Protein AF-A0A963Q3D1-F1 (afdb_monomer)

Radius of gyration: 12.05 Å; Cα contacts (8 Å, |Δi|>4): 156; chains: 1; bounding box: 30×31×34 Å

Mean predicted aligned error: 6.83 Å

Foldseek 3Di:
DDFPKFDWAWKWKFPVPDPGTFTWIWIDTRQWIWIGGDVDIDIGGNVQWDWDDPDPDAWTWIAGVNGMIITGGCPVSVD

Structure (mmCIF, N/CA/C/O backbone):
data_AF-A0A963Q3D1-F1
#
_entry.id   AF-A0A963Q3D1-F1
#
loop_
_atom_site.group_PDB
_atom_site.id
_atom_site.type_symbol
_atom_site.label_atom_id
_atom_site.label_alt_id
_atom_site.label_comp_id
_atom_site.label_asym_id
_atom_site.label_entity_id
_atom_site.label_seq_id
_atom_site.pdbx_PDB_ins_code
_atom_site.Cartn_x
_atom_site.Cartn_y
_atom_site.Cartn_z
_atom_site.occupancy
_atom_site.B_iso_or_equiv
_atom_site.auth_seq_id
_atom_site.auth_comp_id
_atom_site.auth_asym_id
_atom_site.auth_atom_id
_atom_site.pdbx_PDB_model_num
ATOM 1 N N . MET A 1 1 ? -16.377 -19.065 1.002 1.00 46.91 1 MET A N 1
ATOM 2 C CA . MET A 1 1 ? -15.749 -17.982 0.218 1.00 46.91 1 MET A CA 1
ATOM 3 C C . MET A 1 1 ? -14.256 -18.172 0.413 1.00 46.91 1 MET A C 1
ATOM 5 O O . MET A 1 1 ? -13.876 -18.420 1.547 1.00 46.91 1 MET A O 1
ATOM 9 N N . ARG A 1 2 ? -13.458 -18.286 -0.654 1.00 57.16 2 ARG A N 1
ATOM 10 C CA . ARG A 1 2 ? -12.007 -18.483 -0.515 1.00 57.16 2 ARG A CA 1
ATOM 11 C C . ARG A 1 2 ? -11.386 -17.093 -0.472 1.00 57.16 2 ARG A C 1
ATOM 13 O O . ARG A 1 2 ? -11.484 -16.405 -1.482 1.00 57.16 2 ARG A O 1
ATOM 20 N N . GLU A 1 3 ? -10.827 -16.706 0.668 1.00 60.47 3 GLU A N 1
ATOM 21 C CA . GLU A 1 3 ? -9.946 -15.539 0.759 1.00 60.47 3 GLU A CA 1
ATOM 22 C C . GLU A 1 3 ? -8.820 -15.762 -0.256 1.00 60.47 3 GLU A C 1
ATOM 24 O O . GLU A 1 3 ? -8.123 -16.781 -0.220 1.00 60.47 3 GLU A O 1
ATOM 29 N N . THR A 1 4 ? -8.734 -14.892 -1.261 1.00 67.94 4 THR A N 1
ATOM 30 C CA . THR A 1 4 ? -7.617 -14.938 -2.209 1.00 67.94 4 THR A CA 1
ATOM 31 C C . THR A 1 4 ? -6.470 -14.181 -1.571 1.00 67.94 4 THR A C 1
ATOM 33 O O . THR A 1 4 ? -6.382 -12.957 -1.648 1.00 67.94 4 THR A O 1
ATOM 36 N N . GLU A 1 5 ? -5.623 -14.933 -0.880 1.00 72.62 5 GLU A N 1
ATOM 37 C CA . GLU A 1 5 ? -4.373 -14.440 -0.322 1.00 72.62 5 GLU A CA 1
ATOM 38 C C . GLU A 1 5 ? -3.295 -14.533 -1.403 1.00 72.62 5 GLU A C 1
ATOM 40 O O . GLU A 1 5 ? -2.904 -15.621 -1.837 1.00 72.62 5 GLU A O 1
ATOM 45 N N . ALA A 1 6 ? -2.824 -13.380 -1.864 1.00 81.25 6 ALA A N 1
ATOM 46 C CA . ALA A 1 6 ? -1.675 -13.305 -2.751 1.00 81.25 6 ALA A CA 1
ATOM 47 C C . ALA A 1 6 ? -0.384 -13.648 -1.982 1.00 81.25 6 ALA A C 1
ATOM 49 O O . ALA A 1 6 ? -0.345 -13.544 -0.746 1.00 81.25 6 ALA A O 1
ATOM 50 N N . PRO A 1 7 ? 0.696 -14.038 -2.684 1.00 83.50 7 PRO A N 1
ATOM 51 C CA . PRO A 1 7 ? 2.004 -14.179 -2.060 1.00 83.50 7 PRO A CA 1
ATOM 52 C C . PRO A 1 7 ? 2.449 -12.873 -1.396 1.00 83.50 7 PRO A C 1
ATOM 54 O O . PRO A 1 7 ? 2.099 -11.775 -1.828 1.0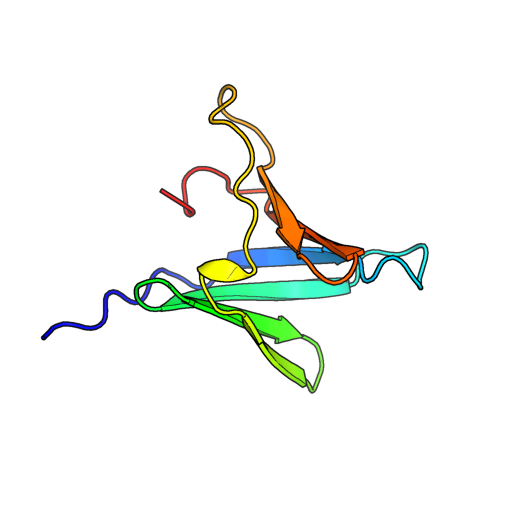0 83.50 7 PRO A O 1
ATOM 57 N N . VAL A 1 8 ? 3.251 -13.008 -0.341 1.00 87.19 8 VAL A N 1
ATOM 58 C CA . VAL A 1 8 ? 3.900 -11.868 0.307 1.00 87.19 8 VAL A CA 1
ATOM 59 C C . VAL A 1 8 ? 5.006 -11.340 -0.607 1.00 87.19 8 VAL A C 1
ATOM 61 O O . VAL A 1 8 ? 5.839 -12.104 -1.097 1.00 87.19 8 VAL A O 1
ATOM 64 N N . LEU A 1 9 ? 5.015 -10.029 -0.827 1.00 86.56 9 LEU A N 1
ATOM 65 C CA . LEU A 1 9 ? 5.922 -9.326 -1.723 1.00 86.56 9 LEU A CA 1
ATOM 66 C C . LEU A 1 9 ? 6.779 -8.339 -0.951 1.00 86.56 9 LEU A C 1
ATOM 68 O O . LEU A 1 9 ? 6.274 -7.529 -0.177 1.00 86.56 9 LEU A O 1
ATOM 72 N N . ALA A 1 10 ? 8.080 -8.351 -1.217 1.00 88.50 10 ALA A N 1
ATOM 73 C CA . ALA A 1 10 ? 8.964 -7.316 -0.711 1.00 88.50 10 ALA A CA 1
ATOM 74 C C . ALA A 1 10 ? 8.675 -5.986 -1.426 1.00 88.50 10 ALA A C 1
ATOM 76 O O . ALA A 1 10 ? 8.633 -5.901 -2.658 1.00 88.50 10 ALA A O 1
ATOM 77 N N . ALA A 1 11 ? 8.490 -4.933 -0.643 1.00 89.62 11 ALA A N 1
ATOM 78 C CA . ALA A 1 11 ? 8.201 -3.595 -1.120 1.00 89.62 11 ALA A CA 1
ATOM 79 C C . ALA A 1 11 ? 8.909 -2.536 -0.269 1.00 89.62 11 ALA A C 1
ATOM 81 O O . ALA A 1 11 ? 9.495 -2.800 0.778 1.00 89.62 11 ALA A O 1
ATOM 82 N N . SER A 1 12 ? 8.889 -1.308 -0.767 1.00 90.81 12 SER A N 1
ATOM 83 C CA . SER A 1 12 ? 9.462 -0.137 -0.119 1.00 90.81 12 SER A CA 1
ATOM 84 C C . SER A 1 12 ? 8.347 0.852 0.195 1.00 90.81 12 SER A C 1
ATOM 86 O O . SER A 1 12 ? 7.707 1.372 -0.718 1.00 90.81 12 SER A O 1
ATOM 88 N N . TYR A 1 13 ? 8.102 1.105 1.478 1.00 89.31 13 TYR A N 1
ATOM 89 C CA . TYR A 1 13 ? 7.129 2.082 1.952 1.00 89.31 13 TYR A CA 1
ATOM 90 C C . TYR A 1 13 ? 7.780 3.452 2.127 1.00 89.31 13 TYR A C 1
ATOM 92 O O . TYR A 1 13 ? 8.785 3.606 2.821 1.00 89.31 13 TYR A O 1
ATOM 100 N N . PHE A 1 14 ? 7.179 4.457 1.510 1.00 87.19 14 PHE A N 1
ATOM 101 C CA . PHE A 1 14 ? 7.537 5.858 1.620 1.00 87.19 14 PHE A CA 1
ATOM 102 C C . PHE A 1 14 ? 6.430 6.562 2.396 1.00 87.19 14 PHE A C 1
ATOM 104 O O . PHE A 1 14 ? 5.332 6.752 1.885 1.00 87.19 14 PHE A O 1
ATOM 111 N N . ASP A 1 15 ? 6.722 6.971 3.626 1.00 82.44 15 ASP A N 1
ATOM 112 C CA . ASP A 1 15 ? 5.753 7.646 4.497 1.00 82.44 15 ASP A CA 1
ATOM 113 C C . ASP A 1 15 ? 5.546 9.133 4.139 1.00 82.44 15 ASP A C 1
ATOM 115 O O . ASP A 1 15 ? 4.727 9.813 4.742 1.00 82.44 15 ASP A O 1
ATOM 119 N N . GLY A 1 16 ? 6.325 9.681 3.198 1.00 76.75 16 GLY A N 1
ATOM 120 C CA . GLY A 1 16 ? 6.316 11.111 2.848 1.00 76.75 16 GLY A CA 1
ATOM 121 C C . GLY A 1 16 ? 6.986 12.014 3.895 1.00 76.75 16 GLY A C 1
ATOM 122 O O . GLY A 1 16 ? 7.512 13.068 3.552 1.00 76.75 16 GLY A O 1
ATOM 123 N N . THR A 1 17 ? 7.049 11.569 5.153 1.00 77.19 17 THR A N 1
ATOM 124 C CA . THR A 1 17 ? 7.716 12.267 6.264 1.00 77.19 17 THR A CA 1
ATOM 125 C C . THR A 1 17 ? 9.230 12.038 6.281 1.00 77.19 17 THR A C 1
ATOM 127 O O . THR A 1 17 ? 10.009 12.950 6.550 1.00 77.19 17 THR A O 1
ATOM 130 N N . HIS A 1 18 ? 9.665 10.809 5.991 1.00 70.38 18 HIS A N 1
ATOM 131 C CA . HIS A 1 18 ? 11.074 10.420 5.988 1.00 70.38 18 HIS A CA 1
ATOM 132 C C . HIS A 1 18 ? 11.565 10.248 4.550 1.00 70.38 18 HIS A C 1
ATOM 134 O O . HIS A 1 18 ? 10.978 9.498 3.775 1.00 70.38 18 HIS A O 1
ATOM 140 N N . GLY A 1 19 ? 12.686 10.884 4.197 1.00 74.75 19 GLY A N 1
ATOM 141 C CA . GLY A 1 19 ? 13.286 10.793 2.856 1.00 74.75 19 GLY A CA 1
ATOM 142 C C . GLY A 1 19 ? 13.889 9.426 2.496 1.00 74.75 19 GLY A C 1
ATOM 143 O O . GLY A 1 19 ? 14.625 9.328 1.518 1.00 74.75 19 GLY A O 1
ATOM 144 N N . ARG A 1 20 ? 13.631 8.376 3.286 1.00 82.06 20 ARG A N 1
ATOM 145 C CA . ARG A 1 20 ? 14.143 7.020 3.068 1.00 82.06 20 ARG A CA 1
ATOM 146 C C . ARG A 1 20 ? 12.990 6.028 3.059 1.00 82.06 20 ARG A C 1
ATOM 148 O O . ARG A 1 20 ? 12.192 6.003 3.992 1.00 82.06 20 ARG A O 1
ATOM 155 N N . ALA A 1 21 ? 12.967 5.179 2.039 1.00 86.06 21 ALA A N 1
ATOM 156 C CA . ALA A 1 21 ? 12.021 4.081 1.965 1.00 86.06 21 ALA A CA 1
ATOM 157 C C . ALA A 1 21 ? 12.301 3.051 3.067 1.00 86.06 21 ALA A C 1
ATOM 159 O O . ALA A 1 21 ? 13.453 2.665 3.299 1.00 86.06 21 ALA A O 1
ATOM 160 N N . GLN A 1 22 ? 11.248 2.609 3.741 1.00 88.50 22 GLN A N 1
ATOM 161 C CA . GLN A 1 22 ? 11.307 1.530 4.714 1.00 88.50 22 GLN A CA 1
ATOM 162 C C . GLN A 1 22 ? 11.008 0.207 4.003 1.00 88.50 22 GLN A C 1
ATOM 164 O O . GLN A 1 22 ? 10.003 0.128 3.294 1.00 88.50 22 GLN A O 1
ATOM 169 N N . PRO A 1 23 ? 11.855 -0.825 4.156 1.00 89.56 23 PRO A N 1
ATOM 170 C CA . PRO A 1 23 ? 11.537 -2.144 3.635 1.00 89.56 23 PRO A CA 1
ATOM 171 C C . PRO A 1 23 ? 10.316 -2.689 4.379 1.00 89.56 23 PRO A C 1
ATOM 173 O O . PRO A 1 23 ? 10.266 -2.671 5.609 1.00 89.56 23 PRO A O 1
ATOM 176 N N . VAL A 1 24 ? 9.330 -3.134 3.615 1.00 91.12 24 VAL A N 1
ATOM 177 C CA . VAL A 1 24 ? 8.066 -3.680 4.101 1.00 91.12 24 VAL A CA 1
ATOM 178 C C . VAL A 1 24 ? 7.689 -4.893 3.268 1.00 91.12 24 VAL A C 1
ATOM 180 O O . VAL A 1 24 ? 8.102 -5.051 2.121 1.00 91.12 24 VAL A O 1
ATOM 183 N N . GLU A 1 25 ? 6.864 -5.737 3.844 1.00 91.38 25 GLU A N 1
ATOM 184 C CA . GLU A 1 25 ? 6.208 -6.845 3.188 1.00 91.38 25 GLU A CA 1
ATOM 185 C C . GLU A 1 25 ? 4.768 -6.448 2.870 1.00 91.38 25 GLU A C 1
ATOM 187 O O . GLU A 1 25 ? 4.055 -5.875 3.695 1.00 91.38 25 GLU A O 1
ATOM 192 N N . LEU A 1 26 ? 4.344 -6.732 1.650 1.00 88.56 26 LEU A N 1
ATOM 193 C CA . LEU A 1 26 ? 3.011 -6.460 1.146 1.00 88.56 26 LEU A CA 1
ATOM 194 C C . LEU A 1 26 ? 2.310 -7.772 0.851 1.00 88.56 26 LEU A C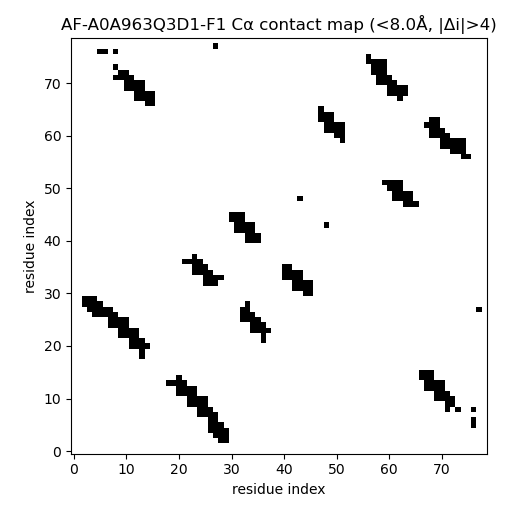 1
ATOM 196 O O . LEU A 1 26 ? 2.858 -8.626 0.165 1.00 88.56 26 LEU A O 1
ATOM 200 N N . GLN A 1 27 ? 1.079 -7.909 1.308 1.00 88.94 27 GLN A N 1
ATOM 201 C CA . GLN A 1 27 ? 0.246 -9.051 0.981 1.00 88.94 27 GLN A CA 1
ATOM 202 C C . GLN A 1 27 ? -1.143 -8.559 0.604 1.00 88.94 27 GLN A C 1
ATOM 204 O O . GLN A 1 27 ? -1.760 -7.802 1.350 1.00 88.94 27 GLN A O 1
ATOM 209 N N . ARG A 1 28 ? -1.645 -8.987 -0.551 1.00 84.44 28 ARG A N 1
ATOM 210 C CA . ARG A 1 28 ? -3.030 -8.723 -0.937 1.00 84.44 28 ARG A CA 1
ATOM 211 C C . ARG A 1 28 ? -3.929 -9.792 -0.333 1.00 84.44 28 ARG A C 1
ATOM 213 O O . ARG A 1 28 ? -3.660 -10.980 -0.501 1.00 84.44 28 ARG A O 1
ATOM 220 N N . VAL A 1 29 ? -4.964 -9.354 0.373 1.00 87.25 29 VAL A N 1
ATOM 221 C CA . VAL A 1 29 ? -5.985 -10.218 0.965 1.00 87.25 29 VAL A CA 1
ATOM 222 C C . VAL A 1 29 ? -7.329 -9.719 0.470 1.00 87.25 29 VAL A C 1
ATOM 224 O O . VAL A 1 29 ? -7.812 -8.673 0.906 1.00 87.25 29 VAL A O 1
ATOM 227 N N . ASP A 1 30 ? -7.884 -10.448 -0.497 1.00 85.44 30 ASP A N 1
ATOM 228 C CA . ASP A 1 30 ? -9.063 -10.041 -1.260 1.00 85.44 30 ASP A CA 1
ATOM 229 C C . ASP A 1 30 ? -8.862 -8.669 -1.941 1.00 85.44 30 ASP A C 1
ATOM 231 O O . ASP A 1 30 ? -8.066 -8.531 -2.881 1.00 85.44 30 ASP A O 1
ATOM 235 N N . GLU A 1 31 ? -9.585 -7.645 -1.482 1.00 83.69 31 GLU A N 1
ATOM 236 C CA . GLU A 1 31 ? -9.500 -6.271 -1.989 1.00 83.69 31 GLU A CA 1
ATOM 237 C C . GLU A 1 31 ? -8.553 -5.395 -1.150 1.00 83.69 31 GLU A C 1
ATOM 239 O O . GLU A 1 31 ? -8.093 -4.352 -1.616 1.00 83.69 31 GLU A O 1
ATOM 244 N N . ASP A 1 32 ? -8.213 -5.826 0.065 1.00 87.94 32 ASP A N 1
ATOM 245 C CA . ASP A 1 32 ? -7.368 -5.067 0.979 1.00 87.94 32 ASP A CA 1
ATOM 246 C C . ASP A 1 32 ? -5.881 -5.396 0.795 1.00 87.94 32 ASP A C 1
ATOM 248 O O . ASP A 1 32 ? -5.486 -6.473 0.337 1.00 87.94 32 ASP A O 1
ATOM 252 N N . LEU A 1 33 ? -5.029 -4.466 1.227 1.00 87.31 33 LEU A N 1
ATOM 253 C CA . LEU A 1 33 ? -3.590 -4.676 1.333 1.00 87.31 33 LEU A CA 1
ATOM 254 C C . LEU A 1 33 ? -3.156 -4.740 2.790 1.00 87.31 33 LEU A C 1
ATOM 256 O O . LEU A 1 33 ? -3.380 -3.813 3.563 1.00 87.31 33 LEU A O 1
ATOM 260 N N . LEU A 1 34 ? -2.463 -5.808 3.157 1.00 90.50 34 LEU A N 1
ATOM 261 C CA . LEU A 1 34 ? -1.713 -5.904 4.400 1.00 90.50 34 LEU A CA 1
ATOM 262 C C . LEU A 1 34 ? -0.283 -5.438 4.151 1.00 90.50 34 LEU A C 1
ATOM 264 O O . LEU A 1 34 ? 0.452 -6.021 3.358 1.00 90.50 34 LEU A O 1
ATOM 268 N N . LEU A 1 35 ? 0.102 -4.381 4.853 1.00 89.81 35 LEU A N 1
ATOM 269 C CA . LEU A 1 35 ? 1.451 -3.848 4.909 1.00 89.81 35 LEU A CA 1
ATOM 270 C C . LEU A 1 35 ? 2.079 -4.270 6.238 1.00 89.81 35 LEU A C 1
ATOM 272 O O . LEU A 1 35 ? 1.573 -3.908 7.298 1.00 89.81 35 LEU A O 1
ATOM 276 N N . ARG A 1 36 ? 3.190 -4.996 6.200 1.00 91.94 36 ARG A N 1
ATOM 277 C CA . ARG A 1 36 ? 3.956 -5.398 7.383 1.00 91.94 36 ARG A CA 1
ATOM 278 C C . ARG A 1 36 ? 5.337 -4.773 7.310 1.00 91.94 36 ARG A C 1
ATOM 280 O O . ARG A 1 36 ? 6.048 -4.948 6.332 1.00 91.94 36 ARG A O 1
ATOM 287 N N . GLY A 1 37 ? 5.709 -4.007 8.317 1.00 88.88 37 GLY A N 1
ATOM 288 C CA . GLY A 1 37 ? 7.057 -3.479 8.469 1.00 88.88 37 GLY A CA 1
ATOM 289 C C . GLY A 1 37 ? 7.674 -3.932 9.780 1.00 88.88 37 GLY A C 1
ATOM 290 O O . GLY A 1 37 ? 7.095 -4.727 10.521 1.00 88.88 37 GLY A O 1
ATOM 291 N N . ASP A 1 38 ? 8.854 -3.400 10.076 1.00 84.69 38 ASP A N 1
ATOM 292 C CA . ASP A 1 38 ? 9.586 -3.727 11.298 1.00 84.69 38 ASP A CA 1
ATOM 293 C C . ASP A 1 38 ? 8.776 -3.313 12.543 1.00 84.69 38 ASP A C 1
ATOM 295 O O . ASP A 1 38 ? 8.686 -2.137 12.896 1.00 84.69 38 ASP A O 1
ATOM 299 N N . GLY A 1 39 ? 8.103 -4.290 13.158 1.00 86.06 39 GLY A N 1
ATOM 300 C CA . GLY A 1 39 ? 7.280 -4.106 14.356 1.00 86.06 39 GLY A CA 1
ATOM 301 C C . GLY A 1 39 ? 5.902 -3.470 14.141 1.00 86.06 39 GLY A C 1
ATOM 302 O O . GLY A 1 39 ? 5.240 -3.151 15.129 1.00 86.06 39 GLY A O 1
ATOM 303 N N . PHE A 1 40 ? 5.440 -3.287 12.898 1.00 86.62 40 PHE A N 1
ATOM 304 C CA . PHE A 1 40 ? 4.097 -2.764 12.629 1.00 86.62 40 PHE A CA 1
ATOM 305 C C . PHE A 1 40 ? 3.377 -3.534 11.522 1.00 86.62 40 PHE A C 1
ATOM 307 O O . PHE A 1 40 ? 3.972 -3.929 10.526 1.00 86.62 40 PHE A O 1
ATOM 314 N N . GLU A 1 41 ? 2.064 -3.684 11.671 1.00 89.62 41 GLU A N 1
ATOM 315 C CA . GLU A 1 41 ? 1.172 -4.178 10.625 1.00 89.62 41 GLU A CA 1
ATOM 316 C C . GLU A 1 41 ? 0.073 -3.142 10.390 1.00 89.62 41 GLU A C 1
ATOM 318 O O . GLU A 1 41 ? -0.486 -2.570 11.331 1.00 89.62 41 GLU A O 1
ATOM 323 N N . ARG A 1 42 ? -0.224 -2.867 9.123 1.00 87.75 42 ARG A N 1
ATOM 324 C CA . ARG A 1 42 ? -1.263 -1.938 8.701 1.00 87.75 42 ARG A CA 1
ATOM 325 C C . ARG A 1 42 ? -2.068 -2.566 7.576 1.00 87.75 42 ARG A C 1
ATOM 327 O O . ARG A 1 42 ? -1.540 -2.815 6.499 1.00 87.75 42 ARG A O 1
ATOM 334 N N . ARG A 1 43 ? -3.365 -2.751 7.806 1.00 89.81 43 ARG A N 1
ATOM 335 C CA . ARG A 1 43 ? -4.322 -3.073 6.746 1.00 89.81 43 ARG A CA 1
ATOM 336 C C . ARG A 1 43 ? -4.777 -1.780 6.086 1.00 89.81 43 ARG A C 1
ATOM 338 O O . ARG A 1 43 ? -5.191 -0.849 6.774 1.00 89.81 43 ARG A O 1
ATOM 345 N N . ILE A 1 44 ? -4.667 -1.725 4.771 1.00 87.75 44 ILE A N 1
ATOM 346 C CA . ILE A 1 44 ? -5.047 -0.589 3.952 1.00 87.75 44 ILE A CA 1
ATOM 347 C C . ILE A 1 44 ? -6.207 -1.039 3.068 1.00 87.75 44 ILE A C 1
ATOM 349 O O . ILE A 1 44 ? -6.025 -1.960 2.265 1.00 87.75 44 ILE A O 1
ATOM 353 N N . PRO A 1 45 ? -7.394 -0.435 3.227 1.00 87.75 45 PRO A N 1
ATOM 354 C CA . PRO A 1 45 ? -8.550 -0.846 2.461 1.00 87.75 45 PRO A CA 1
ATOM 355 C C . PRO A 1 45 ? -8.421 -0.439 0.998 1.00 87.75 45 PRO A C 1
ATOM 357 O O . PRO A 1 45 ? -7.867 0.620 0.703 1.00 87.75 45 PRO A O 1
ATOM 360 N N . ALA A 1 46 ? -9.002 -1.231 0.094 1.00 83.88 46 ALA A N 1
ATOM 361 C CA . ALA A 1 46 ? -8.981 -0.991 -1.356 1.00 83.88 46 ALA A CA 1
ATOM 362 C C . ALA A 1 46 ? -9.321 0.455 -1.753 1.00 83.88 46 ALA A C 1
ATOM 364 O O . ALA A 1 46 ? -8.707 1.025 -2.650 1.00 83.88 46 ALA A O 1
ATOM 365 N N . GLY A 1 47 ? -10.285 1.064 -1.053 1.00 84.69 47 GLY A N 1
ATOM 366 C CA . GLY A 1 47 ? -10.732 2.435 -1.304 1.00 84.69 47 GLY A CA 1
ATOM 367 C C . GLY A 1 47 ? -9.704 3.523 -0.972 1.00 84.69 47 GLY A C 1
ATOM 368 O O . GLY A 1 47 ? -9.846 4.645 -1.446 1.00 84.69 47 GLY A O 1
ATOM 369 N N . GLU A 1 48 ? -8.668 3.213 -0.187 1.00 84.62 48 GLU A N 1
ATOM 370 C CA . GLU A 1 48 ? -7.538 4.114 0.082 1.00 84.62 48 GLU A CA 1
ATOM 371 C C . GLU A 1 48 ? -6.344 3.871 -0.857 1.00 84.62 48 GLU A C 1
ATOM 373 O O . GLU A 1 48 ? -5.378 4.643 -0.833 1.00 84.62 48 GLU A O 1
ATOM 378 N N . LEU A 1 49 ? -6.404 2.816 -1.680 1.00 82.56 49 LEU A N 1
ATOM 379 C CA . LEU A 1 49 ? -5.362 2.438 -2.626 1.00 82.56 49 LEU A CA 1
ATOM 380 C C . LEU A 1 49 ? -5.610 3.098 -3.976 1.00 82.56 49 LEU A C 1
ATOM 382 O O . LEU A 1 49 ? -6.587 2.815 -4.667 1.00 82.56 49 LEU A O 1
ATOM 386 N N . GLN A 1 50 ? -4.677 3.941 -4.395 1.00 83.12 50 GLN A N 1
ATOM 387 C CA . GLN A 1 50 ? -4.671 4.480 -5.744 1.00 83.12 50 GLN A CA 1
ATOM 388 C C . GLN A 1 50 ? -3.700 3.661 -6.582 1.00 83.12 50 GLN A C 1
ATOM 390 O O . GLN A 1 50 ? -2.479 3.840 -6.520 1.00 83.12 50 GLN A O 1
ATOM 395 N N . TRP A 1 51 ? -4.269 2.720 -7.332 1.00 74.69 51 TRP A N 1
ATOM 396 C CA . TRP A 1 51 ? -3.514 1.858 -8.228 1.00 74.69 51 TRP A CA 1
ATOM 397 C C . TRP A 1 51 ? -2.925 2.682 -9.372 1.00 74.69 51 TRP A C 1
ATOM 399 O O . TRP A 1 51 ? -3.649 3.481 -9.974 1.00 74.69 51 TRP A O 1
ATOM 409 N N . PRO A 1 52 ? -1.624 2.521 -9.671 1.00 68.44 52 PRO A N 1
ATOM 410 C CA . PRO A 1 52 ? -1.032 3.188 -10.814 1.00 68.44 52 PRO A CA 1
ATOM 411 C C . PRO A 1 52 ? -1.704 2.686 -12.089 1.00 68.44 52 PRO A C 1
ATOM 413 O O . PRO A 1 52 ? -2.101 1.519 -12.184 1.00 68.44 52 PRO A O 1
ATOM 416 N N . GLU A 1 53 ? -1.803 3.567 -13.079 1.00 67.81 53 GLU A N 1
ATOM 417 C CA . GLU A 1 53 ? -2.288 3.189 -14.400 1.00 67.81 53 GLU A CA 1
ATOM 418 C C . GLU A 1 53 ? -1.442 2.022 -14.946 1.00 67.81 53 GLU A C 1
ATOM 420 O O . GLU A 1 53 ? -0.225 1.996 -14.720 1.00 67.81 53 GLU A O 1
ATOM 425 N N . PRO A 1 54 ? -2.047 1.033 -15.631 1.00 63.62 54 PRO A N 1
ATOM 426 C CA . PRO A 1 54 ? -1.328 -0.119 -16.165 1.00 63.62 54 PRO A CA 1
ATOM 427 C C . PRO A 1 54 ? -0.381 0.318 -17.294 1.00 63.62 54 PRO A C 1
ATOM 429 O O . PRO A 1 54 ? -0.716 0.290 -18.474 1.00 63.62 54 PRO A O 1
ATOM 432 N N . GLY A 1 55 ? 0.821 0.749 -16.914 1.00 53.09 5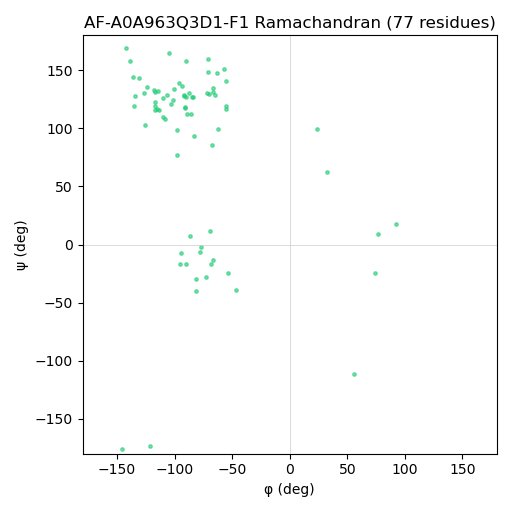5 GLY A N 1
ATOM 433 C CA . GLY A 1 55 ? 1.907 1.136 -17.803 1.00 53.09 55 GLY A CA 1
ATOM 434 C C . GLY A 1 55 ? 3.022 0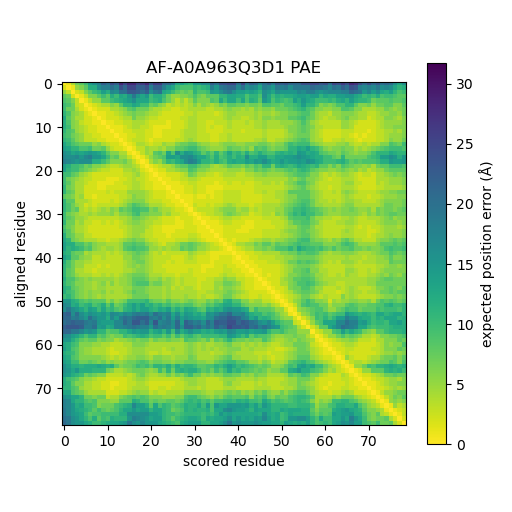.096 -17.769 1.00 53.09 55 GLY A C 1
ATOM 435 O O . GLY A 1 55 ? 3.726 -0.023 -16.775 1.00 53.09 55 GLY A O 1
ATOM 436 N N . LEU A 1 56 ? 3.136 -0.663 -18.860 1.00 53.72 56 LEU A N 1
ATOM 437 C CA . LEU A 1 56 ? 4.279 -1.463 -19.324 1.00 53.72 56 LEU A CA 1
ATOM 438 C C . LEU A 1 56 ? 5.316 -1.924 -18.261 1.00 53.72 56 LEU A C 1
ATOM 440 O O . LEU A 1 56 ? 6.244 -1.194 -17.933 1.00 53.72 56 LEU A O 1
ATOM 444 N N . HIS A 1 57 ? 5.198 -3.183 -17.811 1.00 52.53 57 HIS A N 1
ATOM 445 C CA . HIS A 1 57 ? 6.267 -4.038 -17.247 1.00 52.53 57 HIS A CA 1
ATOM 446 C C . HIS A 1 57 ? 7.382 -3.320 -16.455 1.00 52.53 57 HIS A C 1
ATOM 448 O O . HIS A 1 57 ? 8.556 -3.372 -16.826 1.00 52.53 57 HIS A O 1
ATOM 454 N N . GLY A 1 58 ? 7.020 -2.667 -15.350 1.00 65.06 58 GLY A N 1
ATOM 455 C CA . GLY A 1 58 ? 7.969 -1.958 -14.497 1.00 65.06 58 GLY A CA 1
ATOM 456 C C . GLY A 1 58 ? 7.618 -2.007 -13.014 1.0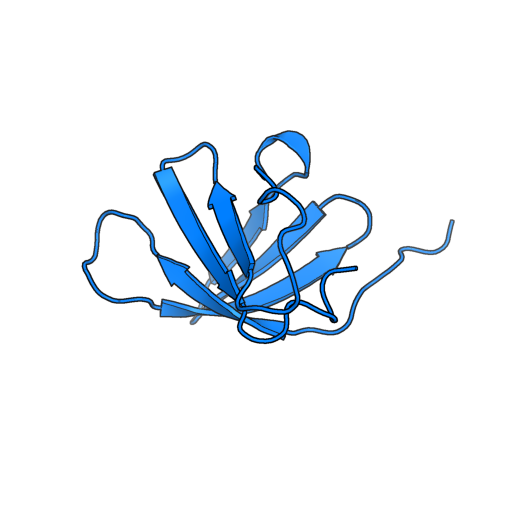0 65.06 58 GLY A C 1
ATOM 457 O O . GLY A 1 58 ? 6.655 -2.646 -12.590 1.00 65.06 58 GLY A O 1
ATOM 458 N N . VAL A 1 59 ? 8.434 -1.300 -12.234 1.00 68.50 59 VAL A N 1
ATOM 459 C CA . VAL A 1 59 ? 8.219 -1.043 -10.808 1.00 68.50 59 VAL A CA 1
ATOM 460 C C . VAL A 1 59 ? 6.844 -0.393 -10.617 1.00 68.50 59 VAL A C 1
ATOM 462 O O . VAL A 1 59 ? 6.605 0.699 -11.135 1.00 68.50 59 VAL A O 1
ATOM 465 N N . ARG A 1 60 ? 5.944 -1.039 -9.866 1.00 77.69 60 ARG A N 1
ATOM 466 C CA . ARG A 1 60 ? 4.631 -0.464 -9.540 1.00 77.69 60 ARG A CA 1
ATOM 467 C C . ARG A 1 60 ? 4.744 0.390 -8.287 1.00 77.69 60 ARG A C 1
ATOM 469 O O . ARG A 1 60 ? 5.279 -0.050 -7.271 1.00 77.69 60 ARG A O 1
ATOM 476 N N . VAL A 1 61 ? 4.223 1.610 -8.363 1.00 81.75 61 VAL A N 1
ATOM 477 C CA . VAL A 1 61 ? 4.120 2.519 -7.220 1.00 81.75 61 VAL A CA 1
ATOM 478 C C . VAL A 1 61 ? 2.647 2.727 -6.910 1.00 81.75 61 VAL A C 1
ATOM 480 O O . VAL A 1 61 ? 1.909 3.267 -7.726 1.00 81.75 61 VAL A O 1
ATOM 483 N N . LEU A 1 62 ? 2.225 2.278 -5.736 1.00 85.94 62 LEU A N 1
ATOM 484 C CA . LEU A 1 62 ? 0.892 2.494 -5.205 1.00 85.94 62 LEU A CA 1
ATOM 485 C C . LEU A 1 62 ? 0.888 3.758 -4.366 1.00 85.94 62 LEU A C 1
ATOM 487 O O . LEU A 1 62 ? 1.697 3.888 -3.449 1.00 85.94 62 LEU A O 1
ATOM 491 N N . HIS A 1 63 ? -0.029 4.673 -4.645 1.00 85.12 63 HIS A N 1
ATOM 492 C CA . HIS A 1 63 ? -0.206 5.849 -3.806 1.00 85.12 63 HIS A CA 1
ATOM 493 C C . HIS A 1 63 ? -1.293 5.587 -2.768 1.00 85.12 63 HIS A C 1
ATOM 495 O O . HIS A 1 63 ? -2.337 5.006 -3.064 1.00 85.12 63 HIS A O 1
ATOM 501 N N . LEU A 1 64 ? -1.023 6.002 -1.536 1.00 84.38 64 LEU A N 1
ATOM 502 C CA . LEU A 1 64 ? -1.967 5.940 -0.434 1.00 84.38 64 LEU A CA 1
ATOM 503 C C . LEU A 1 64 ? -2.654 7.293 -0.293 1.00 84.38 64 LEU A C 1
ATOM 505 O O . LEU A 1 64 ? -1.986 8.329 -0.292 1.00 84.38 64 LEU A O 1
ATOM 509 N N . ALA A 1 65 ? -3.963 7.281 -0.043 1.00 76.19 65 ALA A N 1
ATOM 510 C CA . ALA A 1 65 ? -4.755 8.496 0.172 1.00 76.19 65 ALA A CA 1
ATOM 511 C C . ALA A 1 65 ? -4.196 9.419 1.279 1.00 76.19 65 ALA A C 1
ATOM 513 O O . ALA A 1 65 ? -4.427 10.627 1.271 1.00 76.19 65 ALA A O 1
ATOM 514 N N . ARG A 1 66 ? -3.426 8.867 2.227 1.00 75.19 66 ARG A N 1
ATOM 515 C CA . ARG A 1 66 ? -2.822 9.600 3.352 1.00 75.19 66 ARG A CA 1
ATOM 516 C C . ARG A 1 66 ? -1.456 10.238 3.056 1.00 75.19 66 ARG A C 1
ATOM 518 O O . ARG A 1 66 ? -0.844 10.759 3.983 1.00 75.19 66 ARG A O 1
ATOM 525 N N . GLY A 1 67 ? -0.989 10.220 1.805 1.00 72.56 67 GLY A N 1
ATOM 526 C CA . GLY A 1 67 ? 0.258 10.884 1.392 1.00 72.56 67 GLY A CA 1
ATOM 527 C C . GLY A 1 67 ? 1.517 10.012 1.446 1.00 72.56 67 GLY A C 1
ATOM 528 O O . GLY A 1 67 ? 2.624 10.542 1.418 1.00 72.56 67 GLY A O 1
ATOM 529 N N . GLY A 1 68 ? 1.354 8.688 1.505 1.00 84.12 68 GLY A N 1
ATOM 530 C CA . GLY A 1 68 ? 2.447 7.723 1.383 1.00 84.12 68 GLY A CA 1
ATOM 531 C C . GLY A 1 68 ? 2.456 7.031 0.020 1.00 84.12 68 GLY A C 1
ATOM 532 O O . GLY A 1 68 ? 1.462 7.053 -0.705 1.00 84.12 68 GLY A O 1
ATOM 533 N N . ALA A 1 69 ? 3.563 6.381 -0.318 1.00 87.50 69 ALA A N 1
ATOM 534 C CA . ALA A 1 69 ? 3.676 5.556 -1.513 1.00 87.50 69 ALA A CA 1
ATOM 535 C C . ALA A 1 69 ? 4.276 4.196 -1.166 1.00 87.50 69 ALA A C 1
ATOM 537 O O . ALA A 1 69 ? 5.160 4.101 -0.320 1.00 87.50 69 ALA A O 1
ATOM 538 N N . ILE A 1 70 ? 3.820 3.136 -1.821 1.00 87.88 70 ILE A N 1
ATOM 539 C CA . ILE A 1 70 ? 4.422 1.815 -1.706 1.00 87.88 70 ILE A CA 1
ATOM 540 C C . ILE A 1 70 ? 4.954 1.421 -3.070 1.00 87.88 70 ILE A C 1
ATOM 542 O O . ILE A 1 70 ? 4.208 1.325 -4.037 1.00 87.88 70 ILE A O 1
ATOM 546 N N . GLN A 1 71 ? 6.256 1.199 -3.147 1.00 87.25 71 GLN A N 1
ATOM 547 C CA . GLN A 1 71 ? 6.920 0.766 -4.359 1.00 87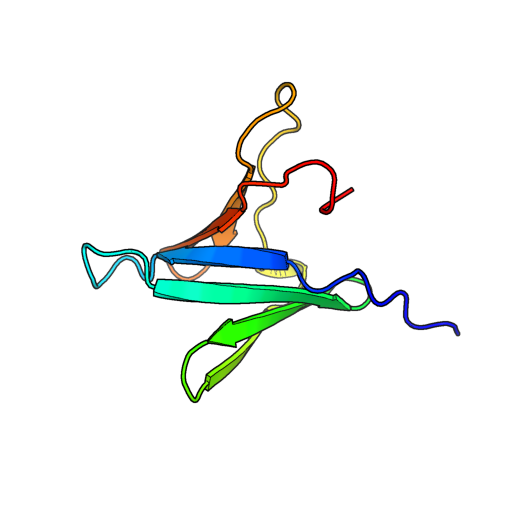.25 71 GLN A CA 1
ATOM 548 C C . GLN A 1 71 ? 7.197 -0.729 -4.281 1.00 87.25 71 GLN A C 1
ATOM 550 O O . GLN A 1 71 ? 7.888 -1.182 -3.371 1.00 87.25 71 GLN A O 1
ATOM 555 N N . CYS A 1 72 ? 6.718 -1.487 -5.257 1.00 83.56 72 CYS A N 1
ATOM 556 C CA . CYS A 1 72 ? 7.065 -2.891 -5.406 1.00 83.56 72 CYS A CA 1
ATOM 557 C C . CYS A 1 72 ? 7.809 -3.106 -6.722 1.00 83.56 72 CYS A C 1
ATOM 559 O O . 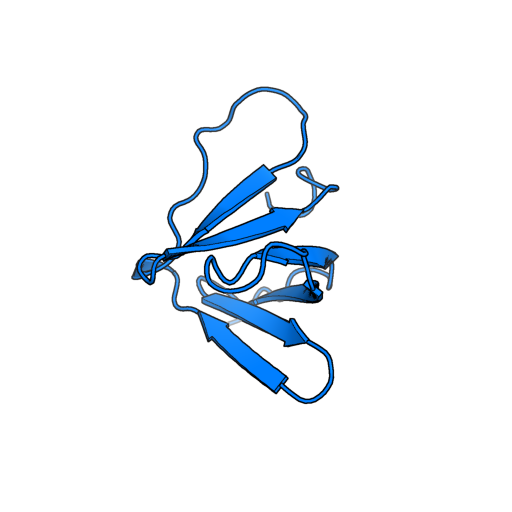CYS A 1 72 ? 7.390 -2.632 -7.781 1.00 83.56 72 CYS A O 1
ATOM 561 N N . ALA A 1 73 ? 8.936 -3.812 -6.641 1.00 72.38 73 ALA A N 1
ATOM 562 C CA . ALA A 1 73 ? 9.748 -4.133 -7.808 1.00 72.38 73 ALA A CA 1
ATOM 563 C C . ALA A 1 73 ? 9.088 -5.203 -8.692 1.00 72.38 73 ALA A C 1
ATOM 565 O O . ALA A 1 73 ? 9.288 -5.197 -9.904 1.00 72.38 73 ALA A O 1
ATOM 566 N N . ASP A 1 74 ? 8.272 -6.077 -8.097 1.00 69.94 74 ASP A N 1
ATOM 567 C CA . ASP A 1 74 ? 7.613 -7.178 -8.791 1.00 69.94 74 ASP A CA 1
ATOM 568 C C . ASP A 1 74 ? 6.173 -6.805 -9.167 1.00 69.94 74 ASP A C 1
ATOM 570 O O . ASP A 1 74 ? 5.195 -7.169 -8.517 1.00 69.94 74 ASP A O 1
ATOM 574 N N . GLY A 1 75 ? 6.045 -5.997 -10.222 1.00 61.75 75 GLY A N 1
ATOM 575 C CA . GLY A 1 75 ? 4.750 -5.518 -10.708 1.00 61.75 75 GLY A CA 1
ATOM 576 C C . GLY A 1 75 ? 3.845 -6.609 -11.294 1.00 61.75 75 GLY A C 1
ATOM 577 O O . GLY A 1 75 ? 2.662 -6.340 -11.511 1.00 61.75 75 GLY A O 1
ATOM 578 N N . ALA A 1 76 ? 4.384 -7.803 -11.567 1.00 61.09 76 ALA A N 1
ATOM 579 C CA . ALA A 1 76 ? 3.638 -8.958 -12.067 1.00 61.09 76 ALA A CA 1
ATOM 580 C C . ALA A 1 76 ? 2.924 -9.713 -10.938 1.00 61.09 76 ALA A C 1
ATOM 582 O O . ALA A 1 76 ? 1.850 -10.255 -11.159 1.00 61.09 76 ALA A O 1
ATOM 583 N N . ALA A 1 77 ? 3.471 -9.696 -9.722 1.00 60.09 77 ALA A N 1
ATOM 584 C CA . ALA A 1 77 ? 2.848 -10.340 -8.571 1.00 60.09 77 ALA A CA 1
ATOM 585 C C . ALA A 1 77 ? 1.668 -9.550 -7.961 1.00 60.09 77 ALA A C 1
ATOM 587 O O . ALA A 1 77 ? 1.048 -10.003 -7.002 1.00 60.09 77 ALA A O 1
ATOM 588 N N . TRP A 1 78 ? 1.374 -8.363 -8.501 1.00 59.81 78 TRP A N 1
ATOM 589 C CA . TRP A 1 78 ? 0.247 -7.512 -8.104 1.00 59.81 78 TRP A CA 1
ATOM 590 C C . TRP A 1 78 ? -1.045 -7.789 -8.889 1.00 59.81 78 TRP A C 1
ATOM 592 O O . TRP A 1 78 ? -2.100 -7.313 -8.458 1.00 59.81 78 TRP A O 1
ATOM 602 N N . ASP A 1 79 ? -0.940 -8.473 -10.037 1.00 55.88 79 ASP A N 1
ATOM 603 C CA . ASP A 1 79 ? -2.052 -8.762 -10.958 1.00 55.88 79 ASP A CA 1
ATOM 604 C C . ASP A 1 79 ? -2.979 -9.863 -10.419 1.00 55.88 79 ASP A C 1
ATOM 606 O O . ASP A 1 79 ? -2.465 -10.941 -10.038 1.00 55.88 79 ASP A O 1
#

Solvent-accessible surface area (backbone atoms only — not comparable to 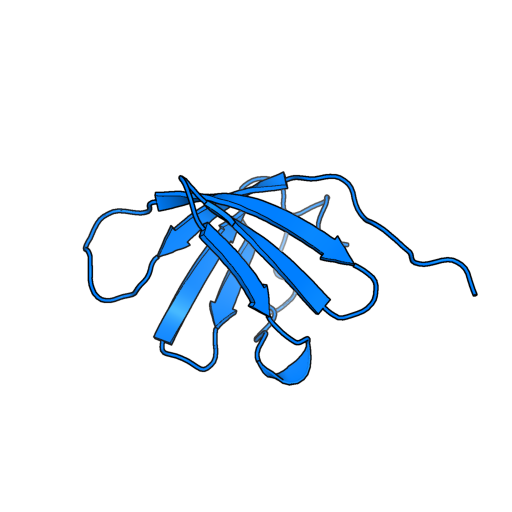full-atom values): 4609 Å² total; per-residue (Å²): 134,80,79,52,66,51,73,77,36,72,29,32,37,28,67,68,80,50,102,59,67,41,71,28,38,36,26,41,48,67,69,30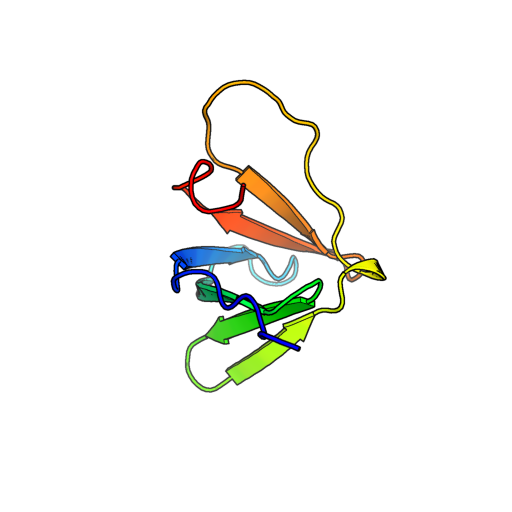,36,40,39,37,42,92,94,44,78,45,79,43,54,47,91,44,54,44,74,59,78,96,66,78,97,44,69,38,53,35,38,37,80,88,59,28,37,40,38,26,71,61,45,72,80,74,110

pLDDT: mean 79.12, std 11.45, range [46.91, 91.94]

Sequence (79 aa):
MRETEAPVLAASYFDGTHGRAQPVELQRVDEDLLLRGDGFERRIPAGELQWPEPGLHGVRVLHLARGGAIQCADGAAWD

Nearest PDB structures (foldseek):
  3qij-assembly1_A  TM=6.351E-01  e=1.815E-01  Homo sapiens
  1x1f-assembly1_A  TM=5.874E-01  e=1.720E-01  Homo sapiens
  9gvq-assembly1_B  TM=2.642E-01  e=1.180E-01  Homo sapiens
  9gvq-assembly1_A  TM=2.637E-01  e=1.245E-01  Homo sapiens
  6rbf-assembly1_A  TM=3.603E-01  e=6.250E-01  Homo sapiens

Secondary structure (DSSP, 8-state):
----BPPPEEEEEE-SSSSSPEEEEEEEETTEEEEEETTEEEEE-GGGEEPPP--SSS-EEEEETTS-EEEES-TTTT-